Protein AF-A0AA39AEJ3-F1 (afdb_monomer_lite)

Organism: Vitis rotundifolia (NCBI:txid103349)

pLDDT: mean 79.86, std 12.56, range [54.84, 97.62]

Secondary structure (DSSP, 8-state):
-HHHHHHHHHHHHHHHHHSSSHHHHHHS--HHHHHHHHHTSPPPTTPPPPPHHHHHHHHH-TT-TTGGGTT-SPPPPP-----SS--HHHHHHHHHHHHHHHHHHHHHHHHHHHT-

Sequence (116 aa):
MAARYRDHRNKCHKHFKKYPTIALAKQNPYKHERMLELQKQPVSEGGQALKEAEICVQVLGSRSGYIKGLGHGPRPPSSSSKSTHKSHREIELENELKATRELLQSQETRIQHQQS

Structure (mmCIF, N/CA/C/O backbone):
data_AF-A0AA39AEJ3-F1
#
_entry.id   AF-A0AA39AEJ3-F1
#
loop_
_atom_site.group_PDB
_atom_site.id
_atom_site.type_symbol
_atom_site.label_atom_id
_atom_site.label_alt_id
_atom_site.label_comp_id
_atom_site.label_asym_id
_atom_site.label_entity_id
_atom_site.label_seq_id
_atom_site.pdbx_PDB_ins_code
_atom_site.Cartn_x
_atom_site.Cartn_y
_atom_site.Cartn_z
_atom_site.occupancy
_atom_site.B_iso_or_equiv
_atom_site.auth_seq_id
_atom_site.auth_comp_id
_atom_site.auth_asym_id
_atom_site.auth_atom_id
_atom_site.pdbx_PDB_model_num
ATOM 1 N N . MET A 1 1 ? 7.455 -10.715 6.635 1.00 56.06 1 MET A N 1
ATOM 2 C CA . MET A 1 1 ? 8.300 -11.120 5.482 1.00 56.06 1 MET A CA 1
ATOM 3 C C . MET A 1 1 ? 7.556 -12.026 4.487 1.00 56.06 1 MET A C 1
ATOM 5 O O . MET A 1 1 ? 7.448 -11.668 3.322 1.00 56.06 1 MET A O 1
ATOM 9 N N . ALA A 1 2 ? 6.980 -13.154 4.932 1.00 57.53 2 ALA A N 1
ATOM 10 C CA . ALA A 1 2 ? 6.407 -14.193 4.059 1.00 57.53 2 ALA A CA 1
ATOM 11 C C . ALA A 1 2 ? 5.222 -13.760 3.165 1.00 57.53 2 ALA A C 1
ATOM 13 O O . ALA A 1 2 ? 5.084 -14.241 2.042 1.00 57.53 2 ALA A O 1
ATOM 14 N N . ALA A 1 3 ? 4.371 -12.835 3.624 1.00 55.62 3 ALA A N 1
ATOM 15 C CA . ALA A 1 3 ? 3.252 -12.325 2.821 1.00 55.62 3 ALA A CA 1
ATOM 16 C C . ALA A 1 3 ? 3.730 -11.556 1.573 1.00 55.62 3 ALA A C 1
ATOM 18 O O . ALA A 1 3 ? 3.286 -11.846 0.466 1.00 55.62 3 ALA A O 1
ATOM 19 N N . ARG A 1 4 ? 4.727 -10.671 1.732 1.00 57.81 4 ARG A N 1
ATOM 20 C CA . ARG A 1 4 ? 5.295 -9.878 0.626 1.00 57.81 4 ARG A CA 1
ATOM 21 C C . ARG A 1 4 ? 5.923 -10.758 -0.463 1.00 57.81 4 ARG A C 1
ATOM 23 O O . ARG A 1 4 ? 5.794 -10.453 -1.645 1.00 57.81 4 ARG A O 1
ATOM 30 N N . TYR A 1 5 ? 6.558 -11.864 -0.072 1.00 62.03 5 TYR A N 1
ATOM 31 C CA . TYR A 1 5 ? 7.164 -12.817 -1.008 1.00 62.03 5 TYR A CA 1
ATOM 32 C C . TYR A 1 5 ? 6.113 -13.603 -1.814 1.00 62.03 5 TYR A C 1
ATOM 34 O O . TYR A 1 5 ? 6.248 -13.752 -3.030 1.00 62.03 5 TYR A O 1
ATOM 42 N N . ARG A 1 6 ? 5.018 -14.042 -1.169 1.00 68.00 6 ARG A N 1
ATOM 43 C CA . ARG A 1 6 ? 3.890 -14.704 -1.856 1.00 68.00 6 ARG A CA 1
ATOM 44 C C . ARG A 1 6 ? 3.238 -13.792 -2.896 1.00 68.00 6 ARG A C 1
ATOM 46 O O . ARG A 1 6 ? 2.971 -14.232 -4.014 1.00 68.00 6 ARG A O 1
ATOM 53 N N . ASP A 1 7 ? 3.051 -12.518 -2.561 1.00 74.38 7 ASP A N 1
ATOM 54 C CA . ASP A 1 7 ? 2.458 -11.542 -3.476 1.00 74.38 7 ASP A CA 1
ATOM 55 C C . ASP A 1 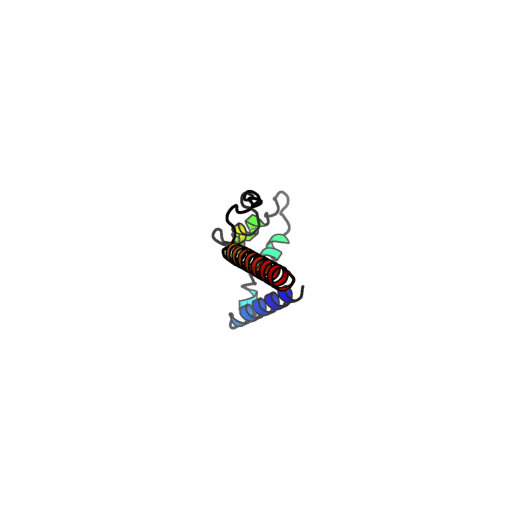7 ? 3.327 -11.295 -4.708 1.00 74.38 7 ASP A C 1
ATOM 57 O O . ASP A 1 7 ? 2.807 -11.220 -5.822 1.00 74.38 7 ASP A O 1
ATOM 61 N N . HIS A 1 8 ? 4.646 -11.190 -4.528 1.00 75.75 8 HIS A N 1
ATOM 62 C CA . HIS A 1 8 ? 5.579 -11.026 -5.640 1.00 75.75 8 HIS A CA 1
ATOM 63 C C . HIS A 1 8 ? 5.537 -12.231 -6.590 1.00 75.75 8 HIS A C 1
ATOM 65 O O . HIS A 1 8 ? 5.316 -12.055 -7.787 1.00 75.75 8 HIS A O 1
ATOM 71 N N . ARG A 1 9 ? 5.620 -13.457 -6.055 1.00 79.75 9 ARG A N 1
ATOM 72 C CA . ARG A 1 9 ? 5.532 -14.690 -6.855 1.00 79.75 9 ARG A CA 1
ATOM 73 C C . ARG A 1 9 ? 4.235 -14.762 -7.666 1.00 79.75 9 ARG A C 1
ATOM 75 O O . ARG A 1 9 ? 4.270 -15.074 -8.854 1.00 79.75 9 ARG A O 1
ATOM 82 N N . ASN A 1 10 ? 3.098 -14.431 -7.054 1.00 83.75 10 ASN A N 1
ATOM 83 C CA . ASN A 1 10 ? 1.802 -14.418 -7.736 1.00 83.75 10 ASN A CA 1
ATOM 84 C C . ASN A 1 10 ? 1.731 -13.362 -8.848 1.00 83.75 10 ASN A C 1
ATOM 86 O O . ASN A 1 10 ? 1.140 -13.613 -9.899 1.00 83.75 10 ASN A O 1
ATOM 90 N N . LYS A 1 11 ? 2.333 -12.188 -8.636 1.00 81.38 11 LYS A N 1
ATOM 91 C CA . LYS A 1 11 ? 2.402 -11.122 -9.645 1.00 81.38 11 LYS A CA 1
ATOM 92 C C . LYS A 1 11 ? 3.259 -11.539 -10.840 1.00 81.38 11 LYS A C 1
ATOM 94 O O . LYS A 1 11 ? 2.791 -11.406 -11.968 1.00 81.38 11 LYS A O 1
ATOM 99 N N . CYS A 1 12 ? 4.437 -12.119 -10.603 1.00 81.06 12 CYS A N 1
ATOM 100 C CA . CYS A 1 12 ? 5.287 -12.650 -11.672 1.00 81.06 12 CYS A CA 1
ATOM 101 C C . CYS A 1 12 ? 4.579 -13.773 -12.439 1.00 81.06 12 CYS A C 1
ATOM 103 O O . CYS A 1 12 ? 4.544 -13.759 -13.664 1.00 81.06 12 CYS A O 1
ATOM 105 N N . HIS A 1 13 ? 3.917 -14.696 -11.737 1.00 86.06 13 HIS A N 1
ATOM 106 C CA . HIS A 1 13 ? 3.145 -15.768 -12.374 1.00 86.06 13 HIS A CA 1
ATOM 107 C C . HIS A 1 13 ? 2.035 -15.239 -13.289 1.00 86.06 13 HIS A C 1
ATOM 109 O O . HIS A 1 13 ? 1.907 -15.673 -14.432 1.00 86.06 13 HIS A O 1
ATOM 115 N N . LYS A 1 14 ? 1.248 -14.263 -12.818 1.00 87.81 14 LYS A N 1
ATOM 116 C CA . LYS A 1 14 ? 0.210 -13.614 -13.635 1.00 87.81 14 LYS A CA 1
ATOM 117 C C . LYS A 1 14 ? 0.802 -12.881 -14.841 1.00 87.81 14 LYS A C 1
ATOM 119 O O . LYS A 1 14 ? 0.202 -12.910 -15.910 1.00 87.81 14 LYS A O 1
ATOM 124 N N . HIS A 1 15 ? 1.965 -12.251 -14.679 1.00 86.06 15 HIS A N 1
ATOM 125 C CA . HIS A 1 15 ? 2.6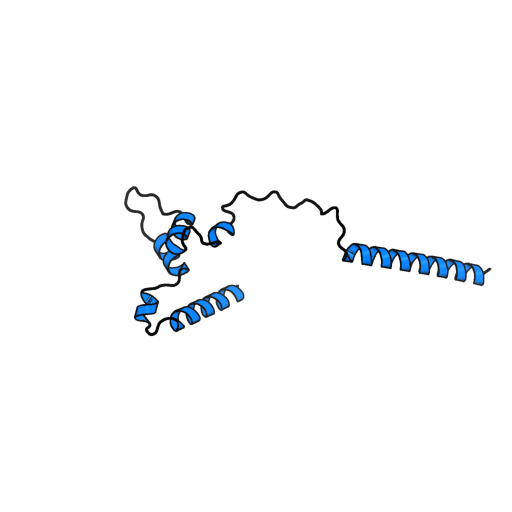76 -11.556 -15.752 1.00 86.06 15 HIS A CA 1
ATOM 126 C C . HIS A 1 15 ? 3.087 -12.503 -16.876 1.00 86.06 15 HIS A C 1
ATOM 128 O O . HIS A 1 15 ? 2.686 -12.305 -18.018 1.00 86.06 15 HIS A O 1
ATOM 134 N N . PHE A 1 16 ? 3.819 -13.570 -16.550 1.00 87.62 16 PHE A N 1
ATOM 135 C CA . PHE A 1 16 ? 4.281 -14.533 -17.552 1.00 87.62 16 PHE A CA 1
ATOM 136 C C . PHE A 1 16 ? 3.132 -15.319 -18.194 1.00 87.62 16 PHE A C 1
ATOM 138 O O . PHE A 1 16 ? 3.263 -15.730 -19.338 1.00 87.62 16 PHE A O 1
ATOM 145 N N . LYS A 1 17 ? 1.983 -15.459 -17.517 1.00 91.25 17 LYS A N 1
ATOM 146 C CA . LYS A 1 17 ? 0.753 -16.003 -18.119 1.00 91.25 17 LYS A CA 1
ATOM 147 C C . LYS A 1 17 ? 0.038 -15.048 -19.078 1.00 91.25 17 LYS A C 1
ATOM 149 O O . LYS A 1 17 ? -0.742 -15.509 -19.903 1.00 91.25 17 LYS A O 1
ATOM 154 N N . LYS A 1 18 ? 0.244 -13.733 -18.952 1.00 90.75 18 LYS A N 1
ATOM 155 C CA . LYS A 1 18 ? -0.414 -12.724 -19.798 1.00 90.75 18 LYS A CA 1
ATOM 156 C C . LYS A 1 18 ? 0.125 -12.735 -21.230 1.00 90.75 18 LYS A C 1
ATOM 158 O O . LYS A 1 18 ? -0.603 -12.373 -22.150 1.00 90.75 18 LYS A O 1
ATOM 163 N N . TYR A 1 19 ? 1.387 -13.116 -21.413 1.00 87.94 19 TYR A N 1
ATOM 164 C CA . TYR A 1 19 ? 2.039 -13.117 -22.717 1.00 87.94 19 TYR A CA 1
ATOM 165 C C . TYR A 1 19 ? 2.175 -14.547 -23.255 1.00 87.94 19 TYR A C 1
ATOM 167 O O . TYR A 1 19 ? 2.555 -15.440 -22.501 1.00 87.94 19 TYR A O 1
ATOM 175 N N . PRO A 1 20 ? 1.918 -14.773 -24.555 1.00 89.56 20 PRO A N 1
ATOM 176 C CA . PRO A 1 20 ? 2.013 -16.096 -25.173 1.00 89.56 20 PRO A CA 1
ATOM 177 C C . PRO A 1 20 ? 3.443 -16.652 -25.233 1.00 89.56 20 PRO A C 1
ATOM 179 O O . PRO A 1 20 ? 3.622 -17.864 -25.275 1.00 89.56 20 PRO A O 1
ATOM 182 N N . THR A 1 21 ? 4.471 -15.795 -25.227 1.00 91.50 21 THR A N 1
ATOM 183 C CA . THR A 1 21 ? 5.881 -16.212 -25.257 1.00 91.50 21 THR A CA 1
ATOM 184 C C . THR A 1 21 ? 6.702 -15.517 -24.174 1.00 91.50 21 THR A C 1
ATOM 186 O O . THR A 1 21 ? 6.452 -14.366 -23.805 1.00 91.50 21 THR A O 1
ATOM 189 N N . ILE A 1 22 ? 7.745 -16.204 -23.692 1.00 86.00 22 ILE A N 1
ATOM 190 C CA . ILE A 1 22 ? 8.669 -15.668 -22.677 1.00 86.00 22 ILE A CA 1
ATOM 191 C C . ILE A 1 22 ? 9.419 -14.441 -23.215 1.00 86.00 22 ILE A C 1
ATOM 193 O O . ILE A 1 22 ? 9.659 -13.497 -22.466 1.00 86.00 22 ILE A O 1
ATOM 197 N N . ALA A 1 23 ? 9.761 -14.422 -24.507 1.00 87.88 23 ALA A N 1
ATOM 198 C CA . ALA A 1 23 ? 10.430 -13.286 -25.140 1.00 87.88 23 ALA A CA 1
ATOM 199 C C . ALA A 1 23 ? 9.583 -12.005 -25.052 1.00 87.88 23 ALA A C 1
ATOM 201 O O . ALA A 1 23 ? 10.084 -10.957 -24.646 1.00 87.88 23 ALA A O 1
ATOM 202 N N . LEU A 1 24 ? 8.280 -12.110 -25.332 1.00 86.81 24 LEU A N 1
ATOM 203 C CA . LEU A 1 24 ? 7.360 -10.978 -25.255 1.00 86.81 24 LEU A CA 1
ATOM 204 C C . LEU A 1 24 ? 7.139 -10.506 -23.808 1.00 86.81 24 LEU A C 1
ATOM 206 O O . LEU A 1 24 ? 7.059 -9.303 -23.550 1.00 86.81 24 LEU A O 1
ATOM 210 N N . ALA A 1 25 ? 7.106 -11.443 -22.854 1.00 85.38 25 ALA A N 1
ATOM 211 C CA . ALA A 1 25 ? 7.046 -11.121 -21.429 1.00 85.38 25 ALA A CA 1
ATOM 212 C C . ALA A 1 25 ? 8.306 -10.393 -20.934 1.00 85.38 25 ALA A C 1
ATOM 214 O O . ALA A 1 25 ? 8.197 -9.502 -20.097 1.00 85.38 25 ALA A O 1
ATOM 215 N N . LYS A 1 26 ? 9.489 -10.757 -21.454 1.00 83.50 26 LYS A N 1
ATOM 216 C CA . LYS A 1 26 ? 10.773 -10.115 -21.125 1.00 83.50 26 LYS A CA 1
ATOM 217 C C . LYS A 1 26 ? 10.913 -8.723 -21.738 1.00 83.50 26 LYS A C 1
ATOM 219 O O . LYS A 1 26 ? 11.486 -7.849 -21.103 1.00 83.50 26 LYS A O 1
ATOM 224 N N . GLN A 1 27 ? 10.368 -8.502 -22.935 1.00 83.56 27 GLN A N 1
ATOM 225 C CA . GLN A 1 27 ? 10.329 -7.172 -23.556 1.00 83.56 27 GLN A CA 1
ATOM 226 C C . GLN A 1 27 ? 9.448 -6.191 -22.766 1.00 83.56 27 GLN A C 1
ATOM 228 O O . GLN A 1 27 ? 9.675 -4.985 -22.792 1.00 83.56 27 GLN A O 1
ATOM 233 N N . ASN A 1 28 ? 8.458 -6.711 -22.040 1.00 81.12 28 ASN A N 1
ATOM 234 C CA . ASN A 1 28 ? 7.554 -5.935 -21.205 1.00 81.12 28 ASN A CA 1
ATOM 235 C C . ASN A 1 28 ? 7.784 -6.293 -19.733 1.00 81.12 28 ASN A C 1
ATOM 237 O O . ASN A 1 28 ? 6.941 -6.980 -19.164 1.00 81.12 28 ASN A O 1
ATOM 241 N N . PRO A 1 29 ? 8.901 -5.888 -19.103 1.00 76.94 29 PRO A N 1
ATOM 242 C CA . PRO A 1 29 ? 9.198 -6.264 -17.724 1.00 76.94 29 PRO A CA 1
ATOM 243 C C . PRO A 1 29 ? 8.136 -5.736 -16.757 1.00 76.94 29 PRO A C 1
ATOM 245 O O . PRO A 1 29 ? 7.415 -4.767 -17.030 1.00 76.94 29 PRO A O 1
ATOM 248 N N . TYR A 1 30 ? 8.025 -6.377 -15.594 1.00 78.81 30 TYR A N 1
ATOM 249 C CA . TYR A 1 30 ? 7.085 -5.919 -14.580 1.00 78.81 30 TYR A CA 1
ATOM 250 C C . TYR A 1 30 ? 7.471 -4.499 -14.134 1.00 78.81 30 TYR A C 1
ATOM 252 O O . TYR A 1 30 ? 8.649 -4.182 -13.991 1.00 78.81 30 TYR A O 1
ATOM 260 N N . LYS A 1 31 ? 6.484 -3.626 -13.887 1.00 81.12 31 LYS A N 1
ATOM 261 C CA . LYS A 1 31 ? 6.709 -2.187 -13.624 1.00 81.12 31 LYS A CA 1
ATOM 262 C C . LYS A 1 31 ? 7.792 -1.919 -12.567 1.00 81.12 31 LYS A C 1
ATOM 264 O O . LYS A 1 31 ? 8.577 -0.997 -12.719 1.00 81.12 31 LYS A O 1
ATOM 269 N N . HIS A 1 32 ? 7.876 -2.756 -11.533 1.00 77.94 32 HIS A N 1
ATOM 270 C CA . HIS A 1 32 ? 8.915 -2.645 -10.506 1.00 77.94 32 HIS A CA 1
ATOM 271 C C . HIS A 1 32 ? 10.336 -2.924 -11.028 1.00 77.94 32 HIS A C 1
ATOM 273 O O . HIS A 1 32 ? 11.259 -2.205 -10.665 1.00 77.94 32 HIS A O 1
ATOM 279 N N . GLU A 1 33 ? 10.517 -3.923 -11.894 1.00 82.50 33 GLU A N 1
ATOM 280 C CA . GLU A 1 33 ? 11.820 -4.228 -12.503 1.00 82.50 33 GLU A CA 1
ATOM 281 C C . GLU A 1 33 ? 12.288 -3.060 -13.369 1.00 82.50 33 GLU A C 1
ATOM 283 O O . GLU A 1 33 ? 13.435 -2.635 -13.264 1.00 82.50 33 GLU A O 1
ATOM 288 N N . ARG A 1 34 ? 11.369 -2.461 -14.138 1.00 84.19 34 ARG A N 1
ATOM 289 C CA . ARG A 1 34 ? 11.675 -1.277 -14.945 1.00 84.19 34 ARG A CA 1
ATOM 290 C C . ARG A 1 34 ? 12.098 -0.074 -14.095 1.00 84.19 34 ARG A C 1
ATOM 292 O O . ARG A 1 34 ? 13.000 0.656 -14.490 1.00 84.19 34 ARG A O 1
ATOM 299 N N . MET A 1 35 ? 11.472 0.129 -12.933 1.00 85.56 35 MET A N 1
ATOM 300 C CA . MET A 1 35 ? 11.862 1.191 -11.995 1.00 85.56 35 MET A CA 1
ATOM 301 C C . MET A 1 35 ? 13.255 0.952 -11.399 1.00 85.56 35 MET A C 1
ATOM 303 O O . MET A 1 35 ? 14.049 1.885 -11.334 1.00 85.56 35 MET A O 1
ATOM 307 N N . LEU A 1 36 ? 13.570 -0.289 -11.007 1.00 85.12 36 LEU A N 1
ATOM 308 C CA . LEU A 1 36 ? 14.897 -0.654 -10.494 1.00 85.12 36 LEU A CA 1
ATOM 309 C C . LEU A 1 36 ? 15.990 -0.473 -11.548 1.00 85.12 36 LEU A C 1
ATOM 311 O O . LEU A 1 36 ? 17.101 -0.066 -11.223 1.00 85.12 36 LEU A O 1
ATOM 315 N N . GLU A 1 37 ? 15.687 -0.792 -12.802 1.00 86.62 37 GLU A N 1
ATOM 316 C CA . GLU A 1 37 ? 16.631 -0.637 -13.901 1.00 86.62 37 GLU A CA 1
ATOM 317 C C . GLU A 1 37 ? 16.956 0.838 -14.156 1.00 86.62 37 GLU A C 1
ATOM 319 O O . GLU A 1 37 ? 18.129 1.184 -14.242 1.00 86.62 37 GLU A O 1
ATOM 324 N N . LEU A 1 38 ? 15.944 1.715 -14.164 1.00 86.50 38 LEU A N 1
ATOM 325 C CA . LEU A 1 38 ? 16.130 3.169 -14.267 1.00 86.50 38 LEU A CA 1
ATOM 326 C C . LEU A 1 38 ? 16.907 3.748 -13.079 1.00 86.50 38 LEU A C 1
ATOM 328 O O . LEU A 1 38 ? 17.747 4.618 -13.270 1.00 86.50 38 LEU A O 1
ATOM 332 N N . GLN A 1 39 ? 16.675 3.239 -11.867 1.00 84.50 39 GLN A N 1
ATOM 333 C CA . GLN A 1 39 ? 17.413 3.662 -10.673 1.00 84.50 39 GLN A CA 1
ATOM 334 C C . GLN A 1 39 ? 18.900 3.276 -10.728 1.00 84.50 39 GLN A C 1
ATOM 336 O O . GLN A 1 39 ? 19.738 3.972 -10.162 1.00 84.50 39 GLN A O 1
ATOM 341 N N . LYS A 1 40 ? 19.230 2.160 -11.388 1.00 84.94 40 LYS A N 1
ATOM 342 C CA . LYS A 1 40 ? 20.604 1.660 -11.540 1.00 84.94 40 LYS A CA 1
ATOM 343 C C . LYS A 1 40 ? 21.342 2.260 -12.735 1.00 84.94 40 LYS A C 1
ATOM 345 O O . LYS A 1 40 ? 22.529 1.973 -12.890 1.00 84.94 40 LYS A O 1
ATOM 350 N N . GLN A 1 41 ? 20.671 3.030 -13.597 1.00 82.75 41 GLN A N 1
ATOM 351 C CA . GLN A 1 41 ? 21.345 3.624 -14.745 1.00 82.75 41 GLN A CA 1
ATOM 352 C C . GLN A 1 41 ? 22.391 4.646 -14.280 1.00 82.75 41 GLN A C 1
ATOM 354 O O . GLN A 1 41 ? 22.094 5.475 -13.416 1.00 82.75 41 GLN A O 1
ATOM 359 N N . PRO A 1 42 ? 23.616 4.591 -14.833 1.00 75.31 42 PRO A N 1
ATOM 360 C CA . PRO A 1 42 ? 24.646 5.558 -14.507 1.00 75.31 42 PRO A CA 1
ATOM 361 C C . PRO A 1 42 ? 24.201 6.941 -14.975 1.00 75.31 42 PRO A C 1
ATOM 363 O O . PRO A 1 42 ? 23.703 7.116 -16.088 1.00 75.31 42 PRO A O 1
ATOM 366 N N . VAL A 1 43 ? 24.387 7.927 -14.108 1.00 77.06 43 VAL A N 1
ATOM 367 C CA . VAL A 1 43 ? 24.135 9.321 -14.450 1.00 77.06 43 VAL A CA 1
ATOM 368 C C . VAL A 1 43 ? 25.252 9.769 -15.387 1.00 77.06 43 VAL A C 1
ATOM 370 O O . VAL A 1 43 ? 26.425 9.631 -15.043 1.00 77.06 43 VAL A O 1
ATOM 373 N N . SER A 1 44 ? 24.910 10.255 -16.582 1.00 71.81 44 SER A N 1
ATOM 374 C CA . SER A 1 44 ? 25.896 10.829 -17.506 1.00 71.81 44 SER A CA 1
ATOM 375 C C . SER A 1 44 ? 26.662 11.967 -16.827 1.00 71.81 44 SER A C 1
ATOM 377 O O . SER A 1 44 ? 26.097 12.654 -15.974 1.00 71.81 44 SER A O 1
ATOM 379 N N . GLU A 1 45 ? 27.935 12.163 -17.187 1.00 59.19 45 GLU A N 1
ATOM 380 C CA . GLU A 1 45 ? 28.805 13.157 -16.546 1.00 59.19 45 GLU A CA 1
ATOM 381 C C . GLU A 1 45 ? 28.164 14.557 -16.587 1.00 59.19 45 GLU A C 1
ATOM 383 O O . GLU A 1 45 ? 28.045 15.174 -17.642 1.00 59.19 45 GLU A O 1
ATOM 388 N N . GLY A 1 46 ? 27.679 15.022 -15.428 1.00 62.19 46 GLY A N 1
ATOM 389 C CA . GLY A 1 46 ? 27.004 16.316 -15.255 1.00 62.19 46 GLY A CA 1
ATOM 390 C C . GLY A 1 46 ? 25.479 16.273 -15.063 1.00 62.19 46 GLY A C 1
ATOM 391 O O . GLY A 1 46 ? 24.880 17.314 -14.798 1.00 62.19 46 GLY A O 1
ATOM 392 N N . GLY A 1 47 ? 24.831 15.108 -15.157 1.00 67.50 47 GLY A N 1
ATOM 393 C CA . GLY A 1 47 ? 23.397 14.955 -14.881 1.00 67.50 47 GLY A CA 1
ATOM 394 C C . GLY A 1 47 ? 23.069 14.821 -13.387 1.00 67.5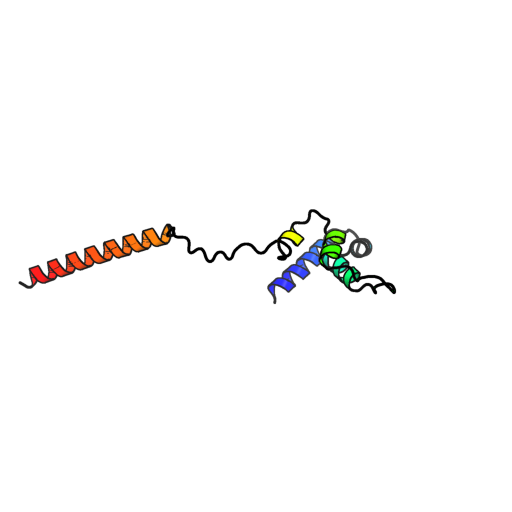0 47 GLY A C 1
ATOM 395 O O . GLY A 1 47 ? 23.912 14.428 -12.583 1.00 67.50 47 GLY A O 1
ATOM 396 N N . GLN A 1 48 ? 21.820 15.099 -13.000 1.00 75.12 48 GLN A N 1
ATOM 397 C CA . GLN A 1 48 ? 21.264 14.611 -11.730 1.00 75.12 48 GLN A CA 1
ATOM 398 C C . GLN A 1 48 ? 20.649 13.224 -11.943 1.00 75.12 48 GLN A C 1
ATOM 400 O O . GLN A 1 48 ? 19.992 12.983 -12.956 1.00 75.12 48 GLN A O 1
ATOM 405 N N . ALA A 1 49 ? 20.839 12.317 -10.979 1.00 78.19 49 ALA A N 1
ATOM 406 C CA . ALA A 1 49 ? 20.109 11.054 -10.957 1.00 78.19 49 ALA A CA 1
ATOM 407 C C . ALA A 1 49 ? 18.601 11.328 -10.929 1.00 78.19 49 ALA A C 1
ATOM 409 O O . ALA A 1 49 ? 18.151 12.219 -10.202 1.00 78.19 49 ALA A O 1
ATOM 410 N N . LEU A 1 50 ? 17.827 10.538 -11.678 1.00 80.94 50 LEU A N 1
ATOM 411 C CA . LEU A 1 50 ? 16.370 10.630 -11.641 1.00 80.94 50 LEU A CA 1
ATOM 412 C C . LEU A 1 50 ? 15.883 10.401 -10.209 1.00 80.94 50 LEU A C 1
ATOM 414 O O . LEU A 1 50 ? 16.219 9.395 -9.574 1.00 80.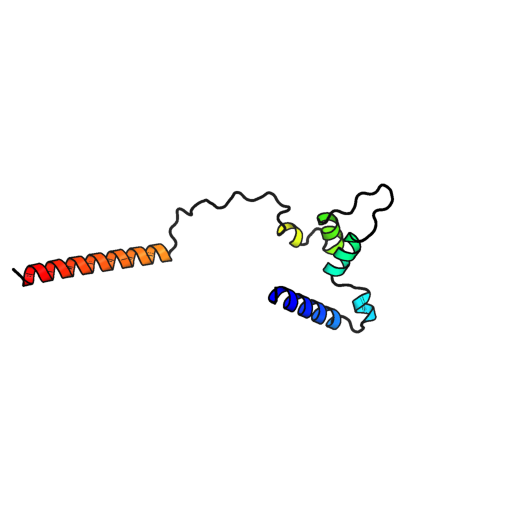94 50 LEU A O 1
ATOM 418 N N . LYS A 1 51 ? 15.071 11.327 -9.698 1.00 84.94 51 LYS A N 1
ATOM 419 C CA . LYS A 1 51 ? 14.462 11.159 -8.376 1.00 84.94 51 LYS A CA 1
ATOM 420 C C . LYS A 1 51 ? 13.446 10.025 -8.435 1.00 84.94 51 LYS A C 1
ATOM 422 O O . LYS A 1 51 ? 12.777 9.818 -9.445 1.00 84.94 51 LYS A O 1
ATOM 427 N N . GLU A 1 52 ? 13.259 9.324 -7.321 1.00 81.06 52 GLU A N 1
ATOM 428 C CA . GLU A 1 52 ? 12.308 8.206 -7.233 1.00 81.06 52 GLU A CA 1
ATOM 429 C C . GLU A 1 52 ? 10.900 8.590 -7.724 1.00 81.06 52 GLU A C 1
ATOM 431 O O . GLU A 1 52 ? 10.263 7.830 -8.454 1.00 81.06 52 GLU A O 1
ATOM 436 N N . ALA A 1 53 ? 10.443 9.805 -7.404 1.00 80.69 53 ALA A N 1
ATOM 437 C CA . ALA A 1 53 ? 9.169 10.339 -7.881 1.00 80.69 53 ALA A CA 1
ATOM 438 C C . ALA A 1 53 ? 9.116 10.493 -9.415 1.00 80.69 53 ALA A C 1
ATOM 440 O O . ALA A 1 53 ? 8.094 10.184 -10.025 1.00 80.69 53 ALA A O 1
ATOM 441 N N . GLU A 1 54 ? 10.209 10.919 -10.049 1.00 85.19 54 GLU A N 1
ATOM 442 C CA . GLU A 1 54 ? 10.311 11.075 -11.506 1.00 85.19 54 GLU A CA 1
ATOM 443 C C . GLU A 1 54 ? 10.302 9.706 -12.198 1.00 85.19 54 GLU A C 1
ATOM 445 O O . GLU A 1 54 ? 9.555 9.504 -13.156 1.00 85.19 54 GLU A O 1
ATOM 450 N N . ILE A 1 55 ? 11.023 8.725 -11.639 1.00 86.62 55 ILE A N 1
ATOM 451 C CA . ILE A 1 55 ? 10.996 7.325 -12.093 1.00 86.62 55 ILE A CA 1
ATOM 452 C C . ILE A 1 55 ? 9.575 6.749 -11.970 1.00 86.62 55 ILE A C 1
ATOM 454 O O . ILE A 1 55 ? 9.082 6.080 -12.883 1.00 86.62 55 ILE A O 1
ATOM 458 N N . CYS A 1 56 ? 8.876 7.036 -10.865 1.00 81.62 56 CYS A N 1
ATOM 459 C CA . CYS A 1 56 ? 7.486 6.620 -10.673 1.00 81.62 56 CYS A CA 1
ATOM 460 C C . CYS A 1 56 ? 6.566 7.210 -11.745 1.00 81.62 56 CYS A C 1
ATOM 462 O O . CYS A 1 56 ? 5.758 6.479 -12.314 1.00 81.62 56 CYS A O 1
ATOM 464 N N . VAL A 1 57 ? 6.677 8.509 -12.036 1.00 83.69 57 VAL A N 1
ATOM 465 C CA . VAL A 1 57 ? 5.869 9.162 -13.078 1.00 83.69 57 VAL A CA 1
ATOM 466 C C . VAL A 1 57 ? 6.169 8.561 -14.450 1.00 83.69 57 VAL A C 1
ATOM 468 O O . VAL A 1 57 ? 5.235 8.269 -15.193 1.00 83.69 57 VAL A O 1
ATOM 471 N N . GLN A 1 58 ? 7.438 8.305 -14.765 1.00 85.38 58 GLN A N 1
ATOM 472 C CA . GLN A 1 58 ? 7.847 7.747 -16.052 1.00 85.38 58 GLN A CA 1
ATOM 473 C C . GLN A 1 58 ? 7.329 6.315 -16.272 1.00 85.38 58 GLN A C 1
ATOM 475 O O . GLN A 1 58 ? 6.877 5.986 -17.366 1.00 85.38 58 GLN A O 1
ATOM 480 N N . VAL A 1 59 ? 7.366 5.457 -15.244 1.00 84.38 59 VAL A N 1
ATOM 481 C CA . VAL A 1 59 ? 6.976 4.037 -15.371 1.00 84.38 59 VAL A CA 1
ATOM 482 C C . VAL A 1 59 ? 5.486 3.799 -15.102 1.00 84.38 59 VAL A C 1
ATOM 484 O O . VAL A 1 59 ? 4.865 2.920 -15.707 1.00 84.38 59 VAL A O 1
ATOM 487 N N . LEU A 1 60 ? 4.892 4.541 -14.166 1.00 80.44 60 LEU A N 1
ATOM 488 C CA . LEU A 1 60 ? 3.507 4.342 -13.725 1.00 80.44 60 LEU A CA 1
ATOM 489 C C . LEU A 1 60 ? 2.528 5.347 -14.348 1.00 80.44 60 LEU A C 1
ATOM 491 O O . LEU A 1 60 ? 1.322 5.086 -14.331 1.00 80.44 60 LEU A O 1
ATOM 495 N N . GLY A 1 61 ? 3.027 6.453 -14.905 1.00 80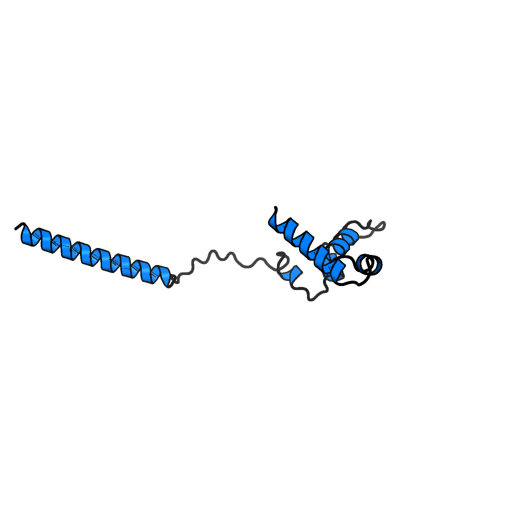.50 61 GLY A N 1
ATOM 496 C CA . GLY A 1 61 ? 2.248 7.579 -15.416 1.00 80.50 61 GLY A CA 1
ATOM 497 C C . GLY A 1 61 ? 1.859 8.589 -14.328 1.00 80.50 61 GLY A C 1
ATOM 498 O O . GLY A 1 61 ? 1.711 8.251 -13.150 1.00 80.50 61 GLY A O 1
ATOM 499 N N . SER A 1 62 ? 1.605 9.836 -14.734 1.00 73.81 62 SER A N 1
ATOM 500 C CA . SER A 1 62 ? 1.313 10.981 -13.848 1.00 73.81 62 SER A CA 1
ATOM 501 C C . SER A 1 62 ? 0.007 10.849 -13.047 1.00 73.81 62 SER A C 1
ATOM 503 O O . SER A 1 62 ? -0.190 11.541 -12.053 1.00 73.81 62 SER A O 1
ATOM 505 N N . ARG A 1 63 ? -0.903 9.954 -13.465 1.00 66.50 63 ARG A N 1
ATOM 506 C CA . ARG A 1 63 ? -2.211 9.716 -12.822 1.00 66.50 63 ARG A CA 1
ATOM 507 C C . ARG A 1 63 ? -2.217 8.582 -11.797 1.00 66.50 63 ARG A C 1
ATOM 509 O O . ARG A 1 63 ? -3.260 8.349 -11.184 1.00 66.50 63 ARG A O 1
ATOM 516 N N . SER A 1 64 ? -1.120 7.841 -11.624 1.00 58.44 64 SER A N 1
ATOM 517 C CA . SER A 1 64 ? -1.157 6.665 -10.753 1.00 58.44 64 SER A CA 1
ATOM 518 C C . SER A 1 64 ? -1.275 7.086 -9.280 1.00 58.44 64 SER A C 1
ATOM 520 O O . SER A 1 64 ? -0.466 7.853 -8.760 1.00 58.44 64 SER A O 1
ATOM 522 N N . GLY A 1 65 ? -2.294 6.576 -8.580 1.00 62.09 65 GLY A N 1
ATOM 523 C CA . GLY A 1 65 ? -2.523 6.837 -7.150 1.00 62.09 65 GLY A CA 1
ATOM 524 C C . GLY A 1 65 ? -1.407 6.334 -6.223 1.00 62.09 65 GLY A C 1
ATOM 525 O O . GLY A 1 65 ? -1.494 6.529 -5.016 1.00 62.09 65 GLY A O 1
ATOM 526 N N . TYR A 1 66 ? -0.356 5.717 -6.775 1.00 59.88 66 TYR A N 1
ATOM 527 C CA . TYR A 1 66 ? 0.809 5.231 -6.043 1.00 59.88 66 TYR A CA 1
ATOM 528 C C . TYR A 1 66 ? 1.599 6.378 -5.393 1.00 59.88 66 TYR A C 1
ATOM 530 O O . TYR A 1 66 ? 1.911 6.292 -4.212 1.00 59.88 66 TYR A O 1
ATOM 538 N N . ILE A 1 67 ? 1.813 7.501 -6.096 1.00 60.88 67 ILE A N 1
ATOM 539 C CA . ILE A 1 67 ? 2.519 8.675 -5.534 1.00 60.88 67 ILE A CA 1
ATOM 540 C C . ILE A 1 67 ? 1.722 9.301 -4.380 1.00 60.88 67 ILE A C 1
ATOM 542 O O . ILE A 1 67 ? 2.298 9.736 -3.384 1.00 60.88 67 ILE A O 1
ATOM 546 N N . LYS A 1 68 ? 0.384 9.289 -4.470 1.00 59.47 68 LYS A N 1
ATOM 547 C CA . LYS A 1 68 ? -0.497 9.854 -3.435 1.00 59.47 68 LYS A CA 1
ATOM 548 C C . LYS A 1 68 ? -0.390 9.118 -2.091 1.00 59.47 68 LYS A C 1
ATOM 550 O O . LYS A 1 68 ? -0.627 9.734 -1.061 1.00 59.47 68 LYS A O 1
ATOM 555 N N . GLY A 1 69 ? -0.031 7.830 -2.090 1.00 62.69 69 GLY A N 1
ATOM 556 C CA . GLY A 1 69 ? 0.044 6.993 -0.884 1.00 62.69 69 GLY A CA 1
ATOM 557 C C . GLY A 1 69 ? 1.426 6.886 -0.227 1.00 62.69 69 GLY A C 1
ATOM 558 O O . GLY A 1 69 ? 1.527 6.290 0.841 1.00 62.69 69 GLY A O 1
ATOM 559 N N . LEU A 1 70 ? 2.481 7.441 -0.835 1.00 64.56 70 LEU A N 1
ATOM 560 C CA . LEU A 1 70 ? 3.870 7.317 -0.357 1.00 64.56 70 LEU A CA 1
ATOM 561 C C . LEU A 1 70 ? 4.331 8.461 0.565 1.00 64.56 70 LEU A C 1
ATOM 563 O O . LEU A 1 70 ? 5.510 8.563 0.881 1.00 64.56 70 LEU A O 1
ATOM 567 N N . GLY A 1 71 ? 3.421 9.331 1.012 1.00 65.12 71 GLY A N 1
ATOM 568 C CA . GLY A 1 71 ? 3.762 10.426 1.931 1.00 65.12 71 GLY A CA 1
ATOM 569 C C . GLY A 1 71 ? 4.469 11.620 1.277 1.00 65.12 71 GLY A C 1
ATOM 570 O O . GLY A 1 71 ? 4.969 12.483 1.985 1.00 65.12 71 GLY A O 1
ATOM 571 N N . HIS A 1 72 ? 4.483 11.703 -0.059 1.00 67.25 72 HIS A N 1
ATOM 572 C CA . HIS A 1 72 ? 4.985 12.872 -0.799 1.00 67.25 72 HIS A CA 1
ATOM 573 C C . HIS A 1 72 ? 4.005 14.060 -0.822 1.00 67.25 72 HIS A C 1
ATOM 575 O O . HIS A 1 72 ? 4.349 15.133 -1.310 1.00 67.25 72 HIS A O 1
ATOM 581 N N . GLY A 1 73 ? 2.774 13.874 -0.338 1.00 71.38 73 GLY A N 1
ATOM 582 C CA . GLY A 1 73 ? 1.823 14.962 -0.115 1.00 71.38 73 GLY A CA 1
ATOM 583 C C . GLY A 1 73 ? 2.050 15.642 1.241 1.00 71.38 73 GLY A C 1
ATOM 584 O O . GLY A 1 73 ? 2.706 15.061 2.107 1.00 71.38 73 GLY A O 1
ATOM 585 N N . PRO A 1 74 ? 1.492 16.845 1.462 1.00 70.69 74 PRO A N 1
ATOM 586 C CA . PRO A 1 74 ? 1.536 17.502 2.765 1.00 70.69 74 PRO A CA 1
ATOM 587 C C . PRO A 1 74 ? 1.088 16.540 3.869 1.00 70.69 74 PRO A C 1
ATOM 589 O O . PRO A 1 74 ? 0.050 15.885 3.736 1.00 70.69 74 PRO A O 1
ATOM 592 N N . ARG A 1 75 ? 1.874 16.436 4.950 1.00 74.00 75 ARG A N 1
ATOM 593 C CA . ARG A 1 75 ? 1.532 15.582 6.093 1.00 74.00 75 ARG A CA 1
ATOM 594 C C . ARG A 1 75 ? 0.181 16.051 6.646 1.00 74.00 75 ARG A C 1
ATOM 596 O O . ARG A 1 75 ? 0.098 17.205 7.069 1.00 74.00 75 ARG A O 1
ATOM 603 N N . PRO A 1 76 ? -0.866 15.206 6.656 1.00 69.31 76 PRO A N 1
ATOM 604 C CA . PRO A 1 76 ? -2.125 15.591 7.272 1.00 69.31 76 PRO A CA 1
ATOM 605 C C . PRO A 1 76 ? -1.880 15.896 8.757 1.00 69.31 76 PRO A C 1
ATOM 607 O O . PRO A 1 76 ? -0.997 15.274 9.367 1.00 69.31 76 PRO A O 1
ATOM 610 N N . PRO A 1 77 ? -2.619 16.849 9.352 1.00 68.75 77 PRO A N 1
ATOM 611 C CA . PRO A 1 77 ? -2.517 17.106 10.778 1.00 68.75 77 PRO A CA 1
ATOM 612 C C . PRO A 1 77 ? -2.728 15.794 11.541 1.00 68.75 77 PRO A C 1
ATOM 614 O O . PRO A 1 77 ? -3.604 14.995 11.208 1.00 68.75 77 PRO A O 1
ATOM 617 N N . SER A 1 78 ? -1.865 15.559 12.531 1.00 66.06 78 SER A N 1
ATOM 618 C CA . SER A 1 78 ? -1.949 14.420 13.446 1.00 66.06 78 SER A CA 1
ATOM 619 C C . SER A 1 78 ? -3.389 14.269 13.937 1.00 66.06 78 SER A C 1
ATOM 621 O O . SER A 1 78 ? -3.905 15.181 14.579 1.00 66.06 78 SER A O 1
ATOM 623 N N . SER A 1 79 ? -4.033 13.126 13.672 1.00 60.78 79 SER A N 1
ATOM 624 C CA . SER A 1 79 ? -5.409 12.847 14.110 1.00 60.78 79 SER A CA 1
ATOM 625 C C . SER A 1 79 ? -5.511 12.588 15.621 1.00 60.78 79 SER A C 1
ATOM 627 O O . SER A 1 79 ? -6.376 11.841 16.072 1.00 60.78 79 SER A O 1
ATOM 629 N N . SER A 1 80 ? -4.648 13.200 16.437 1.00 54.84 80 SER A N 1
ATOM 630 C CA . SER A 1 80 ? -4.765 13.162 17.898 1.00 54.84 80 SER A CA 1
ATOM 631 C C . SER A 1 80 ? -5.943 13.995 18.416 1.00 54.84 80 SER A C 1
ATOM 633 O O . SER A 1 80 ? -6.036 14.254 19.616 1.00 54.84 80 SER A O 1
ATOM 635 N N . SER A 1 81 ? -6.852 14.409 17.535 1.00 55.81 81 SER A N 1
ATOM 636 C CA . SER A 1 81 ? -8.225 14.724 17.887 1.00 55.81 81 SER A CA 1
ATOM 637 C C . SER A 1 81 ? -8.858 13.451 18.442 1.00 55.81 81 SER A C 1
ATOM 639 O O . SER A 1 81 ? -9.363 12.614 17.697 1.00 55.81 81 SER A O 1
ATOM 641 N N . LYS A 1 82 ? -8.802 13.286 19.769 1.00 57.34 82 LYS A N 1
ATOM 642 C CA . LYS A 1 82 ? -9.729 12.407 20.481 1.00 57.34 82 LYS A CA 1
ATOM 643 C C . LYS A 1 82 ? -11.119 12.767 19.963 1.00 57.34 82 LYS A C 1
ATOM 645 O O . LYS A 1 82 ? -11.565 13.893 20.176 1.00 57.34 82 LYS A O 1
ATOM 650 N N . SER A 1 83 ? -11.744 11.858 19.219 1.00 56.09 83 SER A N 1
ATOM 651 C CA . SER A 1 83 ? -13.154 11.979 18.870 1.00 56.09 83 SER A CA 1
ATOM 652 C C . SER A 1 83 ? -13.900 12.228 20.175 1.00 56.09 83 SER A C 1
ATOM 654 O O . SER A 1 83 ? -13.881 11.384 21.065 1.00 56.09 83 SER A O 1
ATOM 656 N N . THR A 1 84 ? -14.501 13.405 20.323 1.00 60.34 84 THR A N 1
ATOM 657 C CA . THR A 1 84 ? -15.390 13.714 21.451 1.00 60.34 84 THR A CA 1
ATOM 658 C C . THR A 1 84 ? -16.692 12.917 21.363 1.00 60.34 84 THR A C 1
ATOM 660 O O . THR A 1 84 ? -17.465 12.886 22.316 1.00 60.34 84 THR A O 1
ATOM 663 N N . HIS A 1 85 ? -16.929 12.247 20.234 1.00 70.75 85 HIS A N 1
ATOM 664 C CA . HIS A 1 85 ? -18.045 11.342 20.043 1.00 70.75 85 HIS A CA 1
ATOM 665 C C . HIS A 1 85 ? -17.654 9.938 20.494 1.00 70.75 85 HIS A C 1
ATOM 667 O O . HIS A 1 85 ? -16.786 9.305 19.882 1.00 70.75 85 HIS A O 1
ATOM 673 N N . LYS A 1 86 ? -18.315 9.477 21.562 1.00 76.75 86 LYS A N 1
ATOM 674 C CA . LYS A 1 86 ? -18.295 8.080 21.996 1.00 76.75 86 LYS A CA 1
ATOM 675 C C . LYS A 1 86 ? -18.807 7.200 20.865 1.00 76.75 86 LYS A C 1
ATOM 677 O O . LYS A 1 86 ? -19.763 7.557 20.173 1.00 76.75 86 LYS A O 1
ATOM 682 N N . SER A 1 87 ? -18.175 6.050 20.678 1.00 83.75 87 SER A N 1
ATOM 683 C CA . SER A 1 87 ? -18.692 5.050 19.746 1.00 83.75 87 SER A CA 1
ATOM 684 C C . SER A 1 87 ? -20.062 4.539 20.213 1.00 83.75 87 SER A C 1
ATOM 686 O O . SER A 1 87 ? -20.346 4.517 21.410 1.00 83.75 87 SER A O 1
ATOM 688 N N . HIS A 1 88 ? -20.906 4.068 19.288 1.00 84.8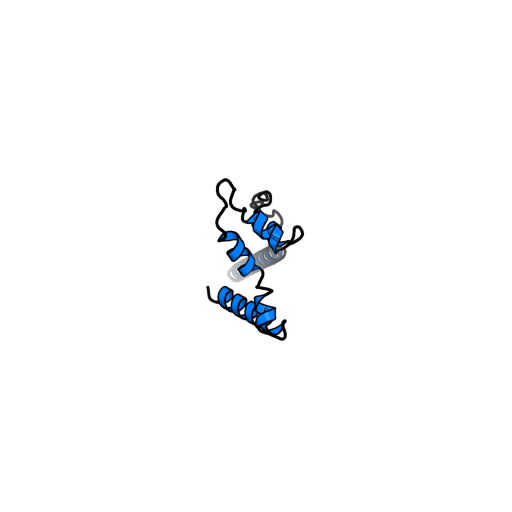1 88 HIS A N 1
ATOM 689 C CA . HIS A 1 88 ? -22.161 3.387 19.651 1.00 84.81 88 HIS A CA 1
ATOM 690 C C . HIS A 1 88 ? -21.923 2.261 20.668 1.00 84.81 88 HIS A C 1
ATOM 692 O O . HIS A 1 88 ? -22.672 2.121 21.630 1.00 84.81 88 HIS A O 1
ATOM 698 N N . ARG A 1 89 ? -20.813 1.531 20.504 1.00 90.38 89 ARG A N 1
ATOM 699 C CA . ARG A 1 89 ? -20.407 0.461 21.412 1.00 90.38 89 ARG A CA 1
ATOM 700 C C . ARG A 1 89 ? -20.063 0.958 22.819 1.00 90.38 89 ARG A C 1
ATOM 702 O O . ARG A 1 89 ? -20.395 0.283 23.784 1.00 90.38 89 ARG A O 1
ATOM 709 N N . GLU A 1 90 ? -19.405 2.108 22.955 1.00 91.38 90 GLU A N 1
ATOM 710 C CA . GLU A 1 90 ? -19.162 2.714 24.274 1.00 91.38 90 GLU A CA 1
ATOM 711 C C . GLU A 1 90 ? -20.467 3.096 24.967 1.00 91.38 90 GLU A C 1
ATOM 713 O O . GLU A 1 90 ? -20.611 2.854 26.159 1.00 91.38 90 GLU A O 1
ATOM 718 N N . ILE A 1 91 ? -21.426 3.650 24.223 1.00 94.00 91 ILE A N 1
ATOM 719 C CA . ILE A 1 91 ? -22.725 4.054 24.775 1.00 94.00 91 ILE A CA 1
ATOM 720 C C . ILE A 1 91 ? -23.506 2.827 25.270 1.00 94.00 91 ILE A C 1
ATOM 722 O O . ILE A 1 91 ? -24.071 2.856 26.361 1.00 94.00 91 ILE A O 1
ATOM 726 N N . GLU A 1 92 ? -23.509 1.734 24.502 1.00 94.50 92 GLU A N 1
ATOM 727 C CA . GLU A 1 92 ? -24.122 0.460 24.908 1.00 94.50 92 GLU A CA 1
ATOM 728 C C . GLU A 1 92 ? -23.507 -0.082 26.204 1.00 94.50 92 GLU A C 1
ATOM 730 O O . GLU A 1 92 ? -24.229 -0.384 27.154 1.00 94.50 92 GLU A O 1
ATOM 735 N N . LEU A 1 93 ? -22.174 -0.131 26.277 1.00 96.56 93 LEU A N 1
ATOM 736 C CA . LEU A 1 93 ? -21.462 -0.627 27.457 1.00 96.56 93 LEU A CA 1
ATOM 737 C C . LEU A 1 93 ? -21.709 0.245 28.696 1.00 96.56 93 LEU A C 1
ATOM 739 O O . LEU A 1 93 ? -21.851 -0.275 29.802 1.00 96.56 93 LEU A O 1
ATOM 743 N N . GLU A 1 94 ? -21.787 1.565 28.534 1.00 95.69 94 GLU A N 1
ATOM 744 C CA . GLU A 1 94 ? -22.115 2.475 29.635 1.00 95.69 94 GLU A CA 1
ATOM 745 C C . GLU A 1 94 ? -23.540 2.265 30.155 1.00 95.69 94 GLU A C 1
ATOM 747 O O . GLU A 1 94 ? -23.759 2.292 31.370 1.00 95.69 94 GLU A O 1
ATOM 752 N N . ASN A 1 95 ? -24.496 1.997 29.263 1.00 96.62 95 ASN A N 1
ATOM 753 C CA . ASN A 1 95 ? -25.872 1.693 29.645 1.00 96.62 95 ASN A CA 1
ATOM 754 C C . ASN A 1 95 ? -25.971 0.359 30.401 1.00 96.62 95 ASN A C 1
ATOM 756 O O . ASN A 1 95 ? -26.635 0.296 31.435 1.00 96.62 95 ASN A O 1
ATOM 760 N N . GLU A 1 96 ? -25.270 -0.683 29.946 1.00 97.44 96 GLU A N 1
ATOM 761 C CA . GLU A 1 96 ? -25.203 -1.976 30.646 1.00 97.44 96 GLU A CA 1
ATOM 762 C C . GLU A 1 96 ? -24.557 -1.842 32.035 1.00 97.44 96 GLU A C 1
ATOM 764 O O . GLU A 1 96 ? -25.068 -2.368 33.029 1.00 97.44 96 GLU A O 1
ATOM 769 N N . LEU A 1 97 ? -23.466 -1.077 32.143 1.00 97.50 97 LEU A N 1
ATOM 770 C CA . LEU A 1 97 ? -22.820 -0.788 33.427 1.00 97.50 97 LEU A CA 1
ATOM 771 C C . LEU A 1 97 ? -23.733 -0.012 34.378 1.00 97.50 97 LEU A C 1
ATOM 773 O O . LEU A 1 97 ? -23.682 -0.212 35.592 1.00 97.50 97 LEU A O 1
ATOM 777 N N . LYS A 1 98 ? -24.568 0.885 33.852 1.00 97.56 98 LYS A N 1
ATOM 778 C CA . LYS A 1 98 ? -25.540 1.612 34.666 1.00 97.56 98 LYS A CA 1
ATOM 779 C C . LYS A 1 98 ? -26.645 0.677 35.170 1.00 97.56 98 LYS A C 1
ATOM 781 O O . LYS A 1 98 ? -26.909 0.656 36.368 1.00 97.56 98 LYS A O 1
ATOM 786 N N . ALA A 1 99 ? -27.219 -0.141 34.290 1.00 97.50 99 ALA A N 1
ATOM 787 C CA . ALA A 1 99 ? -28.287 -1.078 34.641 1.00 97.50 99 ALA A CA 1
ATOM 788 C C . ALA A 1 99 ? -27.836 -2.125 35.678 1.00 97.50 99 ALA A C 1
ATOM 790 O O . ALA A 1 99 ? -28.553 -2.422 36.633 1.00 97.50 99 ALA A O 1
ATOM 791 N N . THR A 1 100 ? -26.619 -2.657 35.532 1.00 97.62 100 THR A N 1
ATOM 792 C CA . THR A 1 100 ? -26.049 -3.620 36.492 1.00 97.62 100 THR A CA 1
ATOM 793 C C . THR A 1 100 ? -25.840 -3.008 37.878 1.00 97.62 100 THR A C 1
ATOM 795 O O . THR A 1 100 ? -26.121 -3.665 38.880 1.00 97.62 100 THR A O 1
ATOM 798 N N . ARG A 1 101 ? -25.413 -1.741 37.959 1.00 97.62 101 ARG A N 1
ATOM 799 C CA . ARG A 1 101 ? -25.280 -1.013 39.233 1.00 97.62 101 ARG A CA 1
ATOM 800 C C . ARG A 1 101 ? -26.619 -0.808 39.936 1.00 97.62 101 ARG A C 1
ATOM 802 O O . ARG A 1 101 ? -26.697 -1.022 41.141 1.00 97.62 101 ARG A O 1
ATOM 809 N N . GLU A 1 102 ? -27.661 -0.434 39.200 1.00 97.56 102 GLU A N 1
ATOM 810 C CA . GLU A 1 102 ? -29.009 -0.255 39.759 1.00 97.56 102 GLU A CA 1
ATOM 811 C C . GLU A 1 102 ? -29.575 -1.584 40.293 1.00 97.56 102 GLU A C 1
ATOM 813 O O . GLU A 1 102 ? -30.150 -1.630 41.384 1.00 97.56 102 GLU A O 1
ATOM 818 N N . LEU A 1 103 ? -29.342 -2.691 39.577 1.00 97.25 103 LEU A N 1
ATOM 819 C CA . LEU A 1 103 ? -29.744 -4.025 40.027 1.00 97.25 103 LEU A CA 1
ATOM 820 C C . LEU A 1 103 ? -29.031 -4.439 41.322 1.00 97.25 103 LEU A C 1
ATOM 822 O O . LEU A 1 103 ? -29.672 -4.979 42.225 1.00 97.25 103 LEU A O 1
ATOM 826 N N . LEU A 1 104 ? -27.726 -4.172 41.427 1.00 97.44 104 LEU A N 1
ATOM 827 C CA . LEU A 1 104 ? -26.954 -4.453 42.639 1.00 97.44 104 LEU A CA 1
ATOM 828 C C . LEU A 1 104 ? -27.485 -3.663 43.838 1.00 97.44 104 LEU A C 1
ATOM 830 O O . LEU A 1 104 ? -27.752 -4.258 44.877 1.00 97.44 104 LEU A O 1
ATOM 834 N N . GLN A 1 105 ? -27.742 -2.364 43.672 1.00 96.75 105 GLN A N 1
ATOM 835 C CA . GLN A 1 105 ? -28.316 -1.529 44.734 1.00 96.75 105 GLN A CA 1
ATOM 836 C C . GLN A 1 105 ? -29.700 -2.027 45.180 1.00 96.75 105 GLN A C 1
ATOM 838 O O . GLN A 1 105 ? -30.007 -2.089 46.374 1.00 96.75 105 GLN A O 1
ATOM 843 N N . SER A 1 106 ? -30.547 -2.433 44.231 1.00 95.44 106 SER A N 1
ATOM 844 C CA . SER A 1 106 ? -31.844 -3.040 44.546 1.00 95.44 106 SER A CA 1
ATOM 845 C C . SER A 1 106 ? -31.692 -4.351 45.324 1.00 95.44 106 SER A C 1
ATOM 847 O O . SER A 1 106 ? -32.454 -4.624 46.250 1.00 95.44 106 SER A O 1
ATOM 849 N N . GLN A 1 107 ? -30.701 -5.174 44.985 1.00 96.00 107 GLN A N 1
ATOM 850 C CA . GLN A 1 107 ? -30.451 -6.416 45.705 1.00 96.00 107 GLN A CA 1
ATOM 851 C C . GLN A 1 107 ? -29.922 -6.155 47.123 1.00 96.00 107 GLN A C 1
ATOM 853 O O . GLN A 1 107 ? -30.413 -6.771 48.066 1.00 96.00 107 GLN A O 1
ATOM 858 N N . GLU A 1 108 ? -28.989 -5.218 47.289 1.00 95.50 108 GLU A N 1
ATOM 859 C CA . GLU A 1 108 ? -28.438 -4.832 48.593 1.00 95.50 108 GLU A CA 1
ATOM 860 C C . GLU A 1 108 ? -29.529 -4.331 49.543 1.00 95.50 108 GLU A C 1
ATOM 862 O O . GLU A 1 108 ? -29.635 -4.810 50.671 1.00 95.50 108 GLU A O 1
ATOM 867 N N . THR A 1 109 ? -30.403 -3.440 49.073 1.00 94.44 109 THR A N 1
ATOM 868 C CA . THR A 1 109 ? -31.531 -2.935 49.877 1.00 94.44 109 THR A CA 1
ATOM 869 C C . THR A 1 109 ? -32.516 -4.042 50.262 1.00 94.44 109 THR A C 1
ATOM 871 O O . THR A 1 109 ? -32.976 -4.094 51.402 1.00 94.44 109 THR A O 1
ATOM 874 N N . ARG A 1 110 ? -32.804 -4.986 49.355 1.00 94.25 110 ARG A N 1
ATOM 875 C CA . ARG A 1 110 ? -33.647 -6.157 49.656 1.00 94.25 110 ARG A CA 1
ATOM 876 C C . ARG A 1 110 ? -33.019 -7.090 50.685 1.00 94.25 110 ARG A C 1
ATOM 878 O O . ARG A 1 110 ? -33.754 -7.693 51.465 1.00 94.25 110 ARG A O 1
ATOM 885 N N . ILE A 1 111 ? -31.700 -7.261 50.655 1.00 94.31 111 ILE A N 1
ATOM 886 C CA . ILE A 1 111 ? -30.974 -8.078 51.633 1.00 94.31 111 ILE A CA 1
ATOM 887 C C . ILE A 1 111 ? -31.008 -7.390 52.997 1.00 94.31 111 ILE A C 1
ATOM 889 O O . ILE A 1 111 ? -31.384 -8.026 53.976 1.00 94.31 111 ILE A O 1
ATOM 893 N N . GLN A 1 112 ? -30.715 -6.088 53.052 1.00 90.75 112 GLN A N 1
ATOM 894 C CA . GLN A 1 112 ? -30.782 -5.302 54.287 1.00 90.75 112 GLN A CA 1
ATOM 895 C C . GLN A 1 112 ? -32.179 -5.341 54.919 1.00 90.75 112 GLN A C 1
ATOM 897 O O . GLN A 1 112 ? -32.296 -5.525 56.125 1.00 90.75 112 GLN A O 1
ATOM 902 N N . HIS A 1 113 ? -33.241 -5.237 54.112 1.00 91.31 113 HIS A N 1
ATOM 903 C CA . HIS A 1 113 ? -34.616 -5.313 54.608 1.00 91.31 113 HIS A CA 1
ATOM 904 C C . HIS A 1 113 ? -35.008 -6.707 55.128 1.00 91.31 113 HIS A C 1
ATOM 906 O O . HIS A 1 113 ? -35.792 -6.795 56.059 1.00 91.31 113 HIS A O 1
ATOM 912 N N . GLN A 1 114 ? -34.473 -7.794 54.558 1.00 86.12 114 GLN A N 1
ATOM 913 C CA . GLN A 1 114 ? -34.724 -9.163 55.046 1.00 86.12 114 GLN A CA 1
ATOM 914 C C . GLN A 1 114 ? -33.935 -9.513 56.316 1.00 86.12 114 GLN A C 1
ATOM 916 O O . GLN A 1 114 ? -34.255 -10.496 56.978 1.00 86.12 114 GLN A O 1
ATOM 921 N N . GLN A 1 115 ? -32.874 -8.760 56.614 1.00 79.31 115 GLN A N 1
ATOM 922 C CA . GLN A 1 115 ? -32.004 -8.969 57.774 1.00 79.31 115 GLN A CA 1
ATOM 923 C C . GLN A 1 115 ? -32.357 -8.072 58.971 1.00 79.31 115 GLN A C 1
ATOM 925 O O . GLN A 1 115 ? -31.700 -8.182 60.007 1.00 79.31 115 GLN A O 1
ATOM 930 N N . SER A 1 116 ? -33.361 -7.200 58.831 1.00 65.75 116 SER A N 1
ATOM 931 C CA . SER A 1 116 ? -33.891 -6.337 59.893 1.00 65.75 116 SER A CA 1
ATOM 932 C C . SER A 1 116 ? -35.250 -6.818 60.375 1.00 65.75 116 SER A C 1
ATOM 934 O O . SER A 1 116 ? -35.557 -6.475 61.537 1.00 65.75 116 SER A O 1
#

Radius of gyration: 30.68 Å; chains: 1; bounding box: 64×34×85 Å

Foldseek 3Di:
DVVVVVVVVVVVVVLCVVDPDPVVSVVVDDLVVQLVVLQPDDAPVPGDRQDSVNSCCVSVNPPDCPCVPPPPDDDPPDVVPPPPDDDPVRVVVVVVVVVVVVVVVVVVVVVVVVVD